Protein AF-A0A950KWD7-F1 (afdb_monomer)

Solvent-accessible surface area (backbone atoms only — not comparable to full-atom values): 8738 Å² total; per-residue (Å²): 130,81,83,79,66,44,71,45,72,47,58,47,43,36,26,91,47,52,69,57,17,49,56,50,35,52,54,34,42,21,44,31,43,50,49,50,41,60,75,65,40,45,85,43,91,71,47,41,68,52,88,92,29,58,76,48,39,55,53,39,53,44,36,74,73,58,33,69,67,52,46,18,49,54,54,33,68,72,40,41,46,18,25,50,66,53,28,48,52,45,50,49,52,51,29,72,73,61,55,42,60,44,75,48,76,42,60,77,55,49,83,61,55,68,69,58,31,49,48,23,49,50,44,33,58,71,60,35,49,65,56,59,69,69,56,92,60,78,81,83,78,80,77,77,81,81,76,74,78,78,78,85,127

Secondary structure (DSSP, 8-state):
-PPPPPEEEEE-EE-SSHHHHHHHHHHHHHHHHHHHHHHTTTTSTTTT-SGGGHHHHHHHHHHHHHHHHHHHHHHHHHS-EESHHHHHHHHHHHHHHHT-SEEEEE---TT--HHHHHHHHHHIIIIIHHHHTTS--PPPPPPPP-PPPPP--

Foldseek 3Di:
DDDDAAAAEFEEFEDQDFVVQVVVLLQQQLLQVLVVCVVQVLCDPCHQPDPVSVVSVVVNVCCVVPNSSVSSNVRSVLGQIGYLVSNLVSVVVVCVVRVHQYYHYDQDGSPDDPVNSVNRVVRCVVRNVVVVVPDDHDDDDDDDDPDDPDPDD

Sequence (153 aa):
KPAPKPLSGGFIFVDENKDRAEEQAMKWLTANYKTVIKHYEMQSEKFGTQKSYESYRMITKHLAKYGVDEAAAGFANLMPWGTPDMVLEKLATIRDMIDAHGFMLNFSYGGMPYDEVERSLKCFVKHVLPEIKKWKTEPLPEPADLTAPEAAA

Mean predicted aligned error: 6.34 Å

Radius of gyration: 18.85 Å; Cα contacts (8 Å, |Δi|>4): 172; chains: 1; bounding box: 57×43×38 Å

pLDDT: mean 89.5, std 10.09, range [56.81, 98.81]

Nearest PDB structures (foldseek):
  8cbb-assembly1_B  TM=7.315E-01  e=5.053E-04  Enhygromyxa salina
  8cbb-assembly2_C  TM=6.446E-01  e=1.615E-04  Enhygromyxa salina
  7bip-assembly1_B  TM=6.542E-01  e=2.217E-04  Streptomyces bottropensis
  8k74-assembly1_A  TM=6.310E-01  e=3.922E-04  Klebsiella sp. PCX
  8k74-assembly1_B  TM=6.318E-01  e=6.510E-04  Klebsiella sp. PCX

Structure (mmCIF, N/CA/C/O backbone):
data_AF-A0A950KWD7-F1
#
_entry.id   AF-A0A950KWD7-F1
#
loop_
_atom_si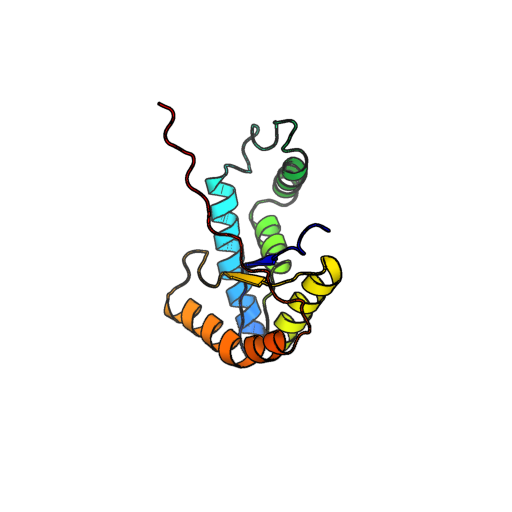te.group_PDB
_atom_site.id
_atom_site.type_symbol
_atom_site.label_atom_id
_atom_site.label_alt_id
_atom_site.label_comp_id
_atom_site.label_asym_id
_atom_site.label_entity_id
_atom_site.label_seq_id
_atom_site.pdbx_PDB_ins_code
_atom_site.Cartn_x
_atom_site.Cartn_y
_atom_site.Cartn_z
_atom_site.occupancy
_atom_site.B_iso_or_equiv
_atom_site.auth_seq_id
_atom_site.auth_comp_id
_atom_site.auth_asym_id
_atom_site.auth_atom_id
_atom_site.pdbx_PDB_model_num
ATOM 1 N N . LYS A 1 1 ? 21.992 20.887 -10.176 1.00 66.44 1 LYS A N 1
ATOM 2 C CA . LYS A 1 1 ? 21.426 19.565 -10.551 1.00 66.44 1 LYS A CA 1
ATOM 3 C C . LYS A 1 1 ? 19.930 19.606 -10.245 1.00 66.44 1 LYS A C 1
ATOM 5 O O . LYS A 1 1 ? 19.612 20.176 -9.205 1.00 66.44 1 LYS A O 1
ATOM 10 N N . PRO A 1 2 ? 19.030 19.115 -11.117 1.00 78.06 2 PRO A N 1
ATOM 11 C CA . PRO A 1 2 ? 17.614 19.001 -10.764 1.00 78.06 2 PRO A CA 1
ATOM 12 C C . PRO A 1 2 ? 17.445 18.096 -9.534 1.00 78.06 2 PRO A C 1
ATOM 14 O O . PRO A 1 2 ? 18.299 17.241 -9.277 1.00 78.06 2 PRO A O 1
ATOM 17 N N . ALA A 1 3 ? 16.381 18.317 -8.760 1.00 82.31 3 ALA A N 1
ATOM 18 C CA . ALA A 1 3 ? 16.053 17.454 -7.629 1.00 82.31 3 ALA A CA 1
ATOM 19 C C . ALA A 1 3 ? 15.817 16.011 -8.120 1.00 82.31 3 ALA A C 1
ATOM 21 O O . ALA A 1 3 ? 15.290 15.834 -9.223 1.00 82.31 3 ALA A O 1
ATOM 22 N N . PRO A 1 4 ? 16.217 14.983 -7.350 1.00 84.25 4 PRO A N 1
ATOM 23 C CA . PRO A 1 4 ? 15.935 13.604 -7.721 1.00 84.25 4 PRO A CA 1
ATOM 24 C C . PRO A 1 4 ? 14.423 13.366 -7.756 1.00 84.25 4 PRO A C 1
ATOM 26 O O . PRO A 1 4 ? 13.676 13.918 -6.945 1.00 84.25 4 PRO A O 1
ATOM 29 N N . LYS A 1 5 ? 13.983 12.521 -8.690 1.00 89.12 5 LYS A N 1
ATOM 30 C CA . LYS A 1 5 ? 12.595 12.054 -8.749 1.00 89.12 5 LYS A CA 1
ATOM 31 C C . LYS A 1 5 ? 12.218 11.311 -7.453 1.00 89.12 5 LYS A C 1
ATOM 33 O O . LYS A 1 5 ? 13.085 10.667 -6.853 1.00 89.12 5 LYS A O 1
ATOM 38 N N . PRO A 1 6 ? 10.953 11.379 -7.008 1.00 91.50 6 PRO A N 1
ATOM 39 C CA . PRO A 1 6 ? 10.544 10.807 -5.732 1.00 91.50 6 PRO A CA 1
ATOM 40 C C . PRO A 1 6 ? 10.481 9.274 -5.768 1.00 91.50 6 PRO A C 1
ATOM 42 O O . PRO A 1 6 ? 10.200 8.663 -6.800 1.00 91.50 6 PRO A O 1
ATOM 45 N N . LEU A 1 7 ? 10.665 8.657 -4.599 1.00 92.12 7 LEU A N 1
ATOM 46 C CA . LEU A 1 7 ? 10.248 7.279 -4.342 1.00 92.12 7 LEU A CA 1
ATOM 47 C C . LEU A 1 7 ? 8.853 7.292 -3.715 1.00 92.12 7 LEU A C 1
ATOM 49 O O . LEU A 1 7 ? 8.593 8.069 -2.797 1.00 92.12 7 LEU A O 1
ATOM 53 N N . SER A 1 8 ? 7.965 6.421 -4.188 1.00 94.12 8 SER A N 1
ATOM 54 C CA . SER A 1 8 ? 6.610 6.299 -3.650 1.00 94.12 8 SER A CA 1
ATOM 55 C C . SER A 1 8 ? 6.531 5.158 -2.641 1.00 94.12 8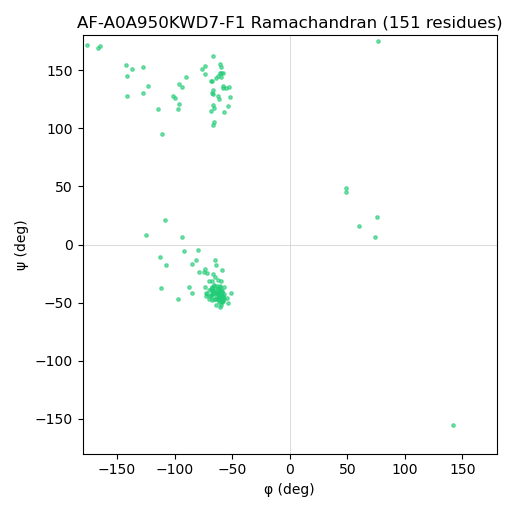 SER A C 1
ATOM 57 O O . SER A 1 8 ? 6.756 3.998 -2.983 1.00 94.12 8 SER A O 1
ATOM 59 N N . GLY A 1 9 ? 6.239 5.485 -1.384 1.00 95.38 9 GLY A N 1
ATOM 60 C CA . GLY A 1 9 ? 6.021 4.503 -0.324 1.00 95.38 9 GLY A CA 1
ATOM 61 C C . GLY A 1 9 ? 4.537 4.215 -0.123 1.00 95.38 9 GLY A C 1
ATOM 62 O O . GLY A 1 9 ? 3.731 5.143 -0.108 1.00 95.38 9 GLY A O 1
ATOM 63 N N . GLY A 1 10 ? 4.169 2.949 0.072 1.00 93.94 10 GLY A N 1
ATOM 64 C CA . GLY A 1 10 ? 2.769 2.590 0.300 1.00 93.94 10 GLY A CA 1
ATOM 65 C C . GLY A 1 10 ? 2.559 1.176 0.824 1.00 93.94 10 GLY A C 1
ATOM 66 O O . GLY A 1 10 ? 3.480 0.358 0.852 1.00 93.94 10 GLY A O 1
ATOM 67 N N . PHE A 1 11 ? 1.331 0.901 1.254 1.00 97.38 11 PHE A N 1
ATOM 68 C CA . PHE A 1 11 ? 0.868 -0.448 1.571 1.00 97.38 11 PHE A CA 1
ATOM 69 C C . PHE A 1 11 ? 0.277 -1.079 0.318 1.00 97.38 11 PHE A C 1
ATOM 71 O O . PHE A 1 11 ? -0.345 -0.384 -0.483 1.00 97.38 11 PHE A O 1
ATOM 78 N N . ILE A 1 12 ? 0.468 -2.383 0.149 1.00 98.19 12 ILE A N 1
ATOM 79 C CA . ILE A 1 12 ? -0.019 -3.112 -1.022 1.00 98.19 12 ILE A CA 1
ATOM 80 C C . ILE A 1 12 ? -0.625 -4.450 -0.613 1.00 98.19 12 ILE A C 1
ATOM 82 O O . ILE A 1 12 ? -0.208 -5.052 0.382 1.00 98.19 12 ILE A O 1
ATOM 86 N N . PHE A 1 13 ? -1.596 -4.930 -1.384 1.00 98.56 13 PHE A N 1
ATOM 87 C CA . PHE A 1 13 ? -2.117 -6.287 -1.248 1.00 98.56 13 PHE A CA 1
ATOM 88 C C . PHE A 1 13 ? -2.419 -6.894 -2.620 1.00 98.56 13 PHE A C 1
ATOM 90 O O . PHE A 1 13 ? -3.127 -6.282 -3.414 1.00 98.56 13 PHE A O 1
ATOM 97 N N . VAL A 1 14 ? -1.902 -8.087 -2.918 1.00 98.69 14 VAL A N 1
ATOM 98 C CA . VAL A 1 14 ? -2.082 -8.715 -4.235 1.00 98.69 14 VAL A CA 1
ATOM 99 C C . VAL A 1 14 ? -2.617 -10.128 -4.079 1.00 98.69 14 VAL A C 1
ATOM 101 O O . VAL A 1 14 ? -2.049 -10.937 -3.349 1.00 98.69 14 VAL A O 1
ATOM 104 N N . ASP A 1 15 ? -3.676 -10.443 -4.817 1.00 98.56 15 ASP A N 1
ATOM 105 C CA . ASP A 1 15 ? -4.233 -11.791 -4.895 1.00 98.56 15 ASP A CA 1
ATOM 106 C C . ASP A 1 15 ? -4.685 -12.104 -6.319 1.00 98.56 15 ASP A C 1
ATOM 108 O O . ASP A 1 15 ? -5.174 -11.221 -7.009 1.00 98.56 15 ASP A O 1
ATOM 112 N N . GLU A 1 16 ? -4.559 -13.349 -6.778 1.00 98.56 16 GLU A N 1
ATOM 113 C CA . GLU A 1 16 ? -5.089 -13.738 -8.096 1.00 98.56 16 GLU A CA 1
ATOM 114 C C . GLU A 1 16 ? -6.632 -13.678 -8.121 1.00 98.56 16 GLU A C 1
ATOM 116 O O . GLU A 1 16 ? -7.226 -13.469 -9.178 1.00 98.56 16 GLU A O 1
ATOM 121 N N . ASN A 1 17 ? -7.294 -13.818 -6.965 1.00 98.50 17 ASN A N 1
ATOM 122 C CA . ASN A 1 17 ? -8.743 -13.697 -6.839 1.00 98.50 17 ASN A CA 1
ATOM 123 C C . ASN A 1 17 ? -9.148 -12.283 -6.387 1.00 98.50 17 ASN A C 1
ATOM 125 O O . ASN A 1 17 ? -8.780 -11.838 -5.300 1.00 98.50 17 ASN A O 1
ATOM 129 N N . LYS A 1 18 ? -9.959 -11.601 -7.204 1.00 98.31 18 LYS A N 1
ATOM 130 C CA . LYS A 1 18 ? -10.422 -10.230 -6.938 1.00 98.31 18 LYS A CA 1
ATOM 131 C C . LYS A 1 18 ? -11.191 -10.100 -5.620 1.00 98.31 18 LYS A C 1
ATOM 133 O O . LYS A 1 18 ? -10.887 -9.203 -4.840 1.00 98.31 18 LYS A O 1
ATOM 138 N N . ASP A 1 19 ? -12.160 -10.975 -5.378 1.00 98.44 19 ASP A N 1
ATOM 139 C CA . ASP A 1 19 ? -13.048 -10.872 -4.215 1.00 98.44 19 ASP A CA 1
ATOM 140 C C . ASP A 1 19 ? -12.263 -11.086 -2.918 1.00 98.44 19 ASP A C 1
ATOM 142 O O . ASP A 1 19 ? -12.418 -10.349 -1.947 1.00 98.44 19 ASP A O 1
ATOM 146 N N . ARG A 1 20 ? -11.320 -12.034 -2.931 1.00 98.12 20 ARG A N 1
ATOM 147 C CA . ARG A 1 20 ? -10.404 -12.243 -1.812 1.00 98.12 20 ARG A CA 1
ATOM 148 C C . ARG A 1 20 ? -9.447 -11.069 -1.630 1.00 98.12 20 ARG A C 1
ATOM 150 O O . ARG A 1 20 ? -9.149 -10.709 -0.493 1.00 98.12 20 ARG A O 1
ATOM 157 N N . ALA A 1 21 ? -8.943 -10.487 -2.721 1.00 98.12 21 ALA A N 1
ATOM 158 C CA . ALA A 1 21 ? -8.105 -9.296 -2.639 1.00 98.12 21 ALA A CA 1
ATOM 159 C C . ALA A 1 21 ? -8.847 -8.163 -1.927 1.00 98.12 21 ALA A C 1
ATOM 161 O O . ALA A 1 21 ? -8.273 -7.534 -1.044 1.00 98.12 21 ALA A O 1
ATOM 162 N N . GLU A 1 22 ? -10.116 -7.942 -2.273 1.00 98.00 22 GLU A N 1
ATOM 163 C CA . GLU A 1 22 ? -10.971 -6.946 -1.632 1.00 98.00 22 GLU A CA 1
ATOM 164 C C . GLU A 1 22 ? -11.213 -7.270 -0.156 1.00 98.00 22 GLU A C 1
ATOM 166 O O . GLU A 1 22 ? -10.926 -6.435 0.700 1.00 98.00 22 GLU A O 1
ATOM 171 N N . GLU A 1 23 ? -11.653 -8.491 0.161 1.00 98.12 23 GLU A N 1
ATOM 172 C CA . GLU A 1 23 ? -11.902 -8.929 1.540 1.00 98.12 23 GLU A CA 1
ATOM 173 C C . GLU A 1 23 ? -10.668 -8.708 2.430 1.00 98.12 23 GLU A C 1
ATOM 175 O O . GLU A 1 23 ? -10.741 -8.085 3.495 1.00 98.12 23 GLU A O 1
ATOM 180 N N . GLN A 1 24 ? -9.509 -9.180 1.973 1.00 97.88 24 GLN A N 1
ATOM 181 C CA . GLN A 1 24 ? -8.270 -9.128 2.739 1.00 97.88 24 GLN A CA 1
ATOM 182 C C . GLN A 1 24 ? -7.710 -7.707 2.819 1.00 97.88 24 GLN A C 1
ATOM 184 O O . GLN A 1 24 ? -7.280 -7.282 3.894 1.00 97.88 24 GLN A O 1
ATOM 189 N N . ALA A 1 25 ? -7.744 -6.942 1.726 1.00 95.88 25 ALA A N 1
ATOM 190 C CA . ALA A 1 25 ? -7.310 -5.551 1.732 1.00 95.88 25 ALA A CA 1
ATOM 191 C C . ALA A 1 25 ? -8.176 -4.714 2.678 1.00 95.88 25 ALA A C 1
ATOM 193 O O . ALA A 1 25 ? -7.636 -4.000 3.524 1.00 95.88 25 ALA A O 1
ATOM 194 N N . MET A 1 26 ? -9.505 -4.850 2.605 1.00 97.44 26 MET A N 1
ATOM 195 C CA . MET A 1 26 ? -10.416 -4.158 3.514 1.00 97.44 26 MET A CA 1
ATOM 196 C C . MET A 1 26 ? -10.150 -4.555 4.960 1.00 97.44 26 MET A C 1
ATOM 198 O O . MET A 1 26 ? -10.043 -3.685 5.818 1.00 97.44 26 MET A O 1
ATOM 202 N N . LYS A 1 27 ? -9.955 -5.839 5.255 1.00 97.56 27 LYS A N 1
ATOM 203 C CA . LYS A 1 27 ? -9.643 -6.293 6.613 1.00 97.56 27 LYS A CA 1
ATOM 204 C C . LYS A 1 27 ? -8.345 -5.686 7.153 1.00 97.56 27 LYS A C 1
ATOM 206 O O . LYS A 1 27 ? -8.342 -5.098 8.234 1.00 97.56 27 LYS A O 1
ATOM 211 N N . TRP A 1 28 ? -7.241 -5.816 6.424 1.00 97.88 28 TRP A N 1
ATOM 212 C CA . TRP A 1 28 ? -5.910 -5.530 6.967 1.00 97.88 28 TRP A CA 1
ATOM 213 C C . TRP A 1 28 ? -5.490 -4.068 6.837 1.00 97.88 28 TRP A C 1
ATOM 215 O O . TRP A 1 28 ? -4.870 -3.530 7.758 1.00 97.88 28 TRP A O 1
ATOM 225 N N . LEU A 1 29 ? -5.855 -3.388 5.746 1.00 97.38 29 LEU A N 1
ATOM 226 C CA . LEU A 1 29 ? -5.546 -1.965 5.579 1.00 97.38 29 LEU A CA 1
ATOM 227 C C . LEU A 1 29 ? -6.376 -1.105 6.528 1.00 97.38 29 LEU A C 1
ATOM 229 O O . LEU A 1 29 ? -5.838 -0.164 7.113 1.00 97.38 29 LEU A O 1
ATOM 233 N N . THR A 1 30 ? -7.654 -1.444 6.739 1.00 96.25 30 THR A N 1
ATOM 234 C CA . THR A 1 30 ? -8.479 -0.717 7.716 1.00 96.25 30 THR A CA 1
ATOM 235 C C . THR A 1 30 ? -7.981 -0.960 9.138 1.00 96.25 30 THR A C 1
ATOM 237 O O . THR A 1 30 ? -7.857 -0.005 9.904 1.00 96.25 30 THR A O 1
ATOM 240 N N . ALA A 1 31 ? -7.620 -2.202 9.490 1.00 96.12 31 ALA A N 1
ATOM 241 C CA . ALA A 1 31 ? -7.030 -2.523 10.787 1.00 96.12 31 ALA A CA 1
ATOM 242 C C . ALA A 1 31 ? -5.734 -1.736 11.024 1.00 96.12 31 ALA A C 1
ATOM 244 O O . ALA A 1 31 ? -5.573 -1.124 12.078 1.00 96.12 31 ALA A O 1
ATOM 245 N N . ASN A 1 32 ? -4.848 -1.676 10.027 1.00 95.94 32 ASN A N 1
ATOM 246 C CA . ASN A 1 32 ? -3.632 -0.871 10.092 1.00 95.94 32 ASN A CA 1
ATOM 247 C C . ASN A 1 32 ? -3.934 0.627 10.254 1.00 95.94 32 ASN A C 1
ATOM 249 O O . ASN A 1 32 ? -3.341 1.298 11.090 1.00 95.94 32 ASN A O 1
ATOM 253 N N . TYR A 1 33 ? -4.893 1.174 9.510 1.00 93.75 33 TYR A N 1
ATOM 254 C CA . TYR A 1 33 ? -5.217 2.593 9.643 1.00 93.75 33 TYR A CA 1
ATOM 255 C C . TYR A 1 33 ? -5.809 2.933 11.017 1.00 93.75 33 TYR A C 1
ATOM 257 O O . TYR A 1 33 ? -5.500 3.972 11.595 1.00 93.75 33 TYR A O 1
ATOM 265 N N . LYS A 1 34 ? -6.596 2.024 11.601 1.00 92.94 34 LYS A N 1
ATOM 266 C CA . LYS A 1 34 ? -7.106 2.169 12.970 1.00 92.94 34 LYS A CA 1
ATOM 267 C C . LYS A 1 34 ? -5.980 2.208 14.006 1.00 92.94 34 LYS A C 1
ATOM 269 O O . LYS A 1 34 ? -6.070 2.987 14.956 1.00 92.94 34 LYS A O 1
ATOM 274 N N . THR A 1 35 ? -4.910 1.424 13.834 1.00 93.44 35 THR A N 1
ATOM 275 C CA . THR A 1 35 ? -3.748 1.512 14.735 1.00 93.44 35 THR A CA 1
ATOM 276 C C . THR A 1 35 ? -3.018 2.840 14.569 1.00 93.44 35 THR A C 1
ATOM 278 O O . THR A 1 35 ? -2.628 3.416 15.577 1.00 93.44 35 THR A O 1
ATOM 281 N N . VAL A 1 36 ? -2.911 3.373 13.347 1.00 90.88 36 VAL A N 1
ATOM 282 C CA . VAL A 1 36 ? -2.346 4.707 13.072 1.00 90.88 36 VAL A CA 1
ATOM 283 C C . VAL A 1 36 ? -3.171 5.805 13.750 1.00 90.88 36 VAL A C 1
ATOM 285 O O . VAL A 1 36 ? -2.609 6.615 14.486 1.00 90.88 36 VAL A O 1
ATOM 288 N N . ILE A 1 37 ? -4.500 5.793 13.586 1.00 88.56 37 ILE A N 1
ATOM 289 C CA . ILE A 1 37 ? -5.412 6.745 14.247 1.00 88.56 37 ILE A CA 1
ATOM 290 C C . ILE A 1 37 ? -5.205 6.728 15.761 1.00 88.56 37 ILE A C 1
ATOM 292 O O . ILE A 1 37 ? -5.100 7.789 16.380 1.00 88.56 37 ILE A O 1
ATOM 296 N N . LYS A 1 38 ? -5.128 5.529 16.351 1.00 89.19 38 LYS A N 1
ATOM 297 C CA . LYS A 1 38 ? -4.910 5.356 17.788 1.00 89.19 38 LYS A CA 1
ATOM 298 C C . LYS A 1 38 ? -3.516 5.820 18.216 1.00 89.19 38 LYS A C 1
ATOM 300 O O . LYS A 1 38 ? -3.403 6.532 19.204 1.00 89.19 38 LYS A O 1
ATOM 305 N N . HIS A 1 39 ? -2.470 5.415 17.499 1.00 88.44 39 HIS A N 1
ATOM 306 C CA . HIS A 1 39 ? -1.074 5.674 17.859 1.00 88.44 39 HIS A CA 1
ATOM 307 C C . HIS A 1 39 ? -0.732 7.165 17.837 1.00 88.44 39 HIS A C 1
ATOM 309 O O . HIS A 1 39 ? -0.030 7.642 18.722 1.00 88.44 39 HIS A O 1
ATOM 315 N N . TYR A 1 40 ? -1.262 7.899 16.858 1.00 86.50 40 TYR A N 1
ATOM 316 C CA . TYR A 1 40 ? -1.053 9.342 16.731 1.00 86.50 40 TYR A CA 1
ATOM 317 C C . TYR A 1 40 ? -2.150 10.185 17.393 1.00 86.50 40 TYR A C 1
ATOM 319 O O . TYR A 1 40 ? -2.154 11.402 17.226 1.00 86.50 40 TYR A O 1
ATOM 327 N N . GLU A 1 41 ? -3.086 9.555 18.109 1.00 84.81 41 GLU A N 1
ATOM 328 C CA . GLU A 1 41 ? -4.228 10.213 18.756 1.00 84.81 41 GLU A CA 1
ATOM 329 C C . GLU A 1 41 ? -4.975 11.170 17.813 1.00 84.81 41 GLU A C 1
ATOM 331 O O . GLU A 1 41 ? -5.331 12.291 18.176 1.00 84.81 41 GLU A O 1
ATOM 336 N N . MET A 1 42 ? -5.234 10.737 16.576 1.00 82.38 42 MET A N 1
ATOM 337 C CA . MET A 1 42 ? -5.742 11.618 15.511 1.00 82.38 42 MET A CA 1
ATOM 338 C C . MET A 1 42 ? -7.148 12.182 15.780 1.00 82.38 42 MET A C 1
ATOM 340 O O . MET A 1 42 ? -7.592 13.106 15.096 1.00 82.38 42 MET A O 1
ATOM 344 N N . GLN A 1 43 ? -7.849 11.623 16.770 1.00 80.31 43 GLN A N 1
ATOM 345 C CA . GLN A 1 43 ? -9.155 12.078 17.252 1.00 80.31 43 GLN A CA 1
ATOM 346 C C . GLN A 1 43 ? -9.064 13.085 18.412 1.00 80.31 43 GLN A C 1
ATOM 348 O O . GLN A 1 43 ? -10.089 13.606 18.841 1.00 80.31 43 GLN A O 1
ATOM 353 N N . SER A 1 44 ? -7.867 13.355 18.939 1.00 79.62 44 SER A N 1
ATOM 354 C CA . SER A 1 44 ? -7.653 14.332 20.007 1.00 79.62 44 SER A CA 1
ATOM 355 C C . SER A 1 44 ? -7.918 15.753 19.512 1.00 79.62 44 SER A C 1
ATOM 357 O O . SER A 1 44 ? -7.487 16.129 18.423 1.00 79.62 44 SER A O 1
ATOM 359 N N . GLU A 1 45 ? -8.532 16.590 20.352 1.00 72.94 45 GLU A N 1
ATOM 360 C CA . GLU A 1 45 ? -8.745 18.020 20.072 1.00 72.94 45 GLU A CA 1
ATOM 361 C C . GLU A 1 45 ? -7.431 18.784 19.831 1.00 72.94 45 GLU A C 1
ATOM 363 O O . GLU A 1 45 ? -7.416 19.841 19.201 1.00 72.94 45 GLU A O 1
ATOM 368 N N . LYS A 1 46 ? -6.308 18.243 20.321 1.00 76.44 46 LYS A N 1
ATOM 369 C CA . LYS A 1 46 ? -4.970 18.822 20.149 1.00 76.44 46 LYS A CA 1
ATOM 370 C C . LYS A 1 46 ? -4.312 18.415 18.828 1.00 76.44 46 LYS A C 1
ATOM 372 O O . LYS A 1 46 ? -3.351 19.071 18.412 1.00 76.44 46 LYS A O 1
ATOM 377 N N . PHE A 1 47 ? -4.806 17.374 18.157 1.00 74.69 47 PHE A N 1
ATOM 378 C CA . PHE A 1 47 ? -4.241 16.897 16.899 1.00 74.69 47 PHE A CA 1
ATOM 379 C C . PHE A 1 47 ? -4.436 17.933 15.784 1.00 74.69 47 PHE A C 1
ATOM 381 O O . PHE A 1 47 ? -5.506 18.512 15.615 1.00 74.69 47 PHE A O 1
ATOM 388 N N . GLY A 1 48 ? -3.376 18.215 15.025 1.00 71.31 48 GLY A N 1
ATOM 389 C CA . GLY A 1 48 ? -3.436 19.170 13.916 1.00 71.31 48 GLY A CA 1
ATOM 390 C C . GLY A 1 48 ? -3.502 20.652 14.314 1.00 71.31 48 GLY A C 1
ATOM 391 O O . GLY A 1 48 ? -3.666 21.509 13.448 1.00 71.31 48 GLY A O 1
ATOM 392 N N . THR A 1 49 ? -3.367 20.991 15.601 1.00 74.56 49 THR A N 1
ATOM 393 C CA . THR A 1 49 ? -3.465 22.386 16.074 1.00 74.56 49 THR A CA 1
ATOM 394 C C . THR A 1 49 ? -2.246 23.244 15.721 1.00 74.56 49 THR A C 1
ATOM 396 O O . THR A 1 49 ? -2.368 24.466 15.619 1.00 74.56 49 THR A O 1
ATOM 399 N N . GLN A 1 50 ? -1.097 22.621 15.452 1.00 77.94 50 GLN A N 1
ATOM 400 C CA . GLN A 1 50 ? 0.136 23.311 15.077 1.00 77.94 50 GLN A CA 1
ATOM 401 C C . GLN A 1 50 ? 0.089 23.865 13.647 1.00 77.94 50 GLN A C 1
ATOM 403 O O . GLN A 1 50 ? -0.491 23.258 12.748 1.00 77.94 50 GLN A O 1
ATOM 408 N N . LYS A 1 51 ? 0.751 25.007 13.418 1.00 73.25 51 LYS A N 1
ATOM 409 C CA . LYS A 1 51 ? 0.732 25.735 12.132 1.00 73.25 51 LYS A CA 1
ATOM 410 C C . LYS A 1 51 ? 1.269 24.912 10.950 1.00 73.25 51 LYS A C 1
ATOM 412 O O . LYS A 1 51 ? 0.789 25.057 9.838 1.00 73.25 51 LYS A O 1
ATOM 417 N N . SER A 1 52 ? 2.224 24.014 11.184 1.00 74.94 52 SER A N 1
ATOM 418 C CA . SER A 1 52 ? 2.768 23.110 10.158 1.00 74.94 52 SER A CA 1
ATOM 419 C C . SER A 1 52 ? 1.891 21.882 9.871 1.00 74.94 52 SER A C 1
ATOM 421 O O . SER A 1 52 ? 2.204 21.113 8.968 1.00 74.94 52 SER A O 1
ATOM 423 N N . TYR A 1 53 ? 0.797 21.687 10.614 1.00 69.06 53 TYR A N 1
ATOM 424 C CA . TYR A 1 53 ? -0.065 20.503 10.538 1.00 69.06 53 TYR A CA 1
ATOM 425 C C . TYR A 1 53 ? -1.429 20.782 9.875 1.00 69.06 53 TYR A C 1
ATOM 427 O O . TYR A 1 53 ? -2.387 20.033 10.061 1.00 69.06 53 TYR A O 1
ATOM 435 N N . GLU A 1 54 ? -1.551 21.845 9.078 1.00 71.62 54 GLU A N 1
ATOM 436 C CA . GLU A 1 54 ? -2.819 22.209 8.424 1.00 71.62 54 GLU A CA 1
ATOM 437 C C . GLU A 1 54 ? 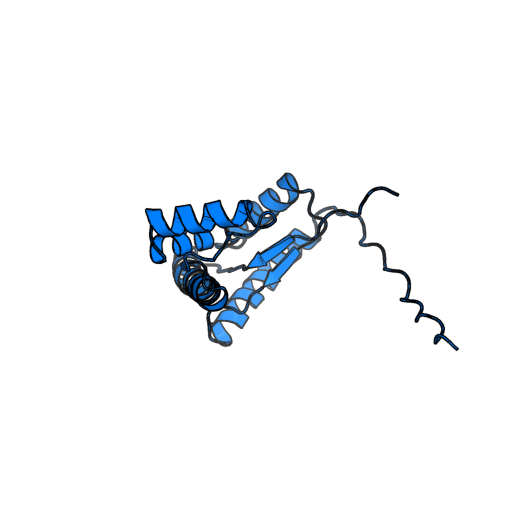-3.402 21.090 7.547 1.00 71.62 54 GLU A C 1
ATOM 439 O O . GLU A 1 54 ? -4.613 20.868 7.573 1.00 71.62 54 GLU A O 1
ATOM 444 N N . SER A 1 55 ? -2.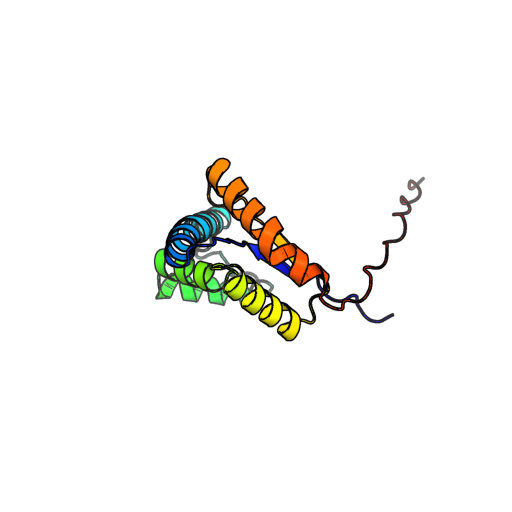562 20.318 6.850 1.00 68.88 55 SER A N 1
ATOM 445 C CA . SER A 1 55 ? -2.995 19.149 6.068 1.00 68.88 55 SER A CA 1
ATOM 446 C C . SER A 1 55 ? -3.662 18.071 6.934 1.00 68.88 55 SER A C 1
ATOM 448 O O . SER A 1 55 ? -4.654 17.468 6.525 1.00 68.88 55 SER A O 1
ATOM 450 N N . TYR A 1 56 ? -3.196 17.883 8.171 1.00 70.19 56 TYR A N 1
ATOM 451 C CA . TYR A 1 56 ? -3.762 16.920 9.117 1.00 70.19 56 TYR A CA 1
ATOM 452 C C . TYR A 1 56 ? -5.130 17.343 9.657 1.00 70.19 56 TYR A C 1
ATOM 454 O O . TYR A 1 56 ? -5.942 16.482 9.994 1.00 70.19 56 TYR A O 1
ATOM 462 N N . ARG A 1 57 ? -5.451 18.646 9.658 1.00 71.19 57 ARG A N 1
ATOM 463 C CA . ARG A 1 57 ? -6.793 19.127 10.039 1.00 71.19 57 ARG A CA 1
ATOM 464 C C . ARG A 1 57 ? -7.875 18.600 9.103 1.00 71.19 57 ARG A C 1
ATOM 466 O O . ARG A 1 57 ? -9.008 18.403 9.537 1.00 71.19 57 ARG A O 1
ATOM 473 N N . MET A 1 58 ? -7.544 18.362 7.833 1.00 71.69 58 MET A N 1
ATOM 474 C CA . MET A 1 58 ? -8.479 17.744 6.890 1.00 71.69 58 MET A CA 1
ATOM 475 C C . MET A 1 58 ? -8.793 16.302 7.284 1.00 71.69 58 MET A C 1
ATOM 477 O O . MET A 1 58 ? -9.944 15.887 7.178 1.00 71.69 58 MET A O 1
ATOM 481 N N . ILE A 1 59 ? -7.809 15.579 7.824 1.00 72.62 59 ILE A N 1
ATOM 482 C CA . ILE A 1 59 ? -7.999 14.218 8.329 1.00 72.62 59 ILE A CA 1
ATOM 483 C C . ILE A 1 59 ? -8.879 14.232 9.584 1.00 72.62 59 ILE A C 1
ATOM 485 O O . ILE A 1 59 ? -9.837 13.471 9.654 1.00 72.62 59 ILE A O 1
ATOM 489 N N . THR A 1 60 ? -8.648 15.151 10.529 1.00 72.50 60 THR A N 1
ATOM 490 C CA . THR A 1 60 ? -9.505 15.302 11.722 1.00 72.50 60 THR A CA 1
ATOM 491 C C . THR A 1 60 ? -10.943 15.663 11.357 1.00 72.50 60 THR A C 1
ATOM 493 O O . THR A 1 60 ? -11.878 15.084 11.899 1.00 72.50 60 THR A O 1
ATOM 496 N N . LYS A 1 61 ? -11.148 16.579 10.399 1.00 75.25 61 LYS A N 1
ATOM 497 C CA . LYS A 1 61 ? -12.489 16.920 9.893 1.00 75.25 61 LYS A CA 1
ATOM 498 C C . LYS A 1 61 ? -13.175 15.725 9.237 1.00 75.25 61 LYS A C 1
ATOM 500 O O . LYS A 1 61 ? -14.371 15.535 9.429 1.00 75.25 61 LYS A O 1
ATOM 505 N N . HIS A 1 62 ? -12.429 14.935 8.467 1.00 74.44 62 HIS A N 1
ATOM 506 C CA . HIS A 1 62 ? -12.951 13.728 7.839 1.00 74.44 62 HIS A CA 1
ATOM 507 C C . HIS A 1 62 ? -13.353 12.688 8.898 1.00 74.44 62 HIS A C 1
ATOM 509 O O . HIS A 1 62 ? -14.479 12.202 8.868 1.00 74.44 62 HIS A O 1
ATOM 515 N N . LEU A 1 63 ? -12.495 12.442 9.894 1.00 80.00 63 LEU A N 1
ATOM 516 C CA . LEU A 1 63 ? -12.773 11.554 11.029 1.00 80.00 63 LEU A CA 1
ATOM 517 C C . LEU A 1 63 ? -13.980 12.012 11.858 1.00 80.00 63 LEU A C 1
ATOM 519 O O . LEU A 1 63 ? -14.792 11.184 12.252 1.00 80.00 63 LEU A O 1
ATOM 523 N N . ALA A 1 64 ? -14.125 13.316 12.106 1.00 77.94 64 ALA A N 1
ATOM 524 C CA . ALA A 1 64 ? -15.265 13.862 12.843 1.00 77.94 64 ALA A CA 1
ATOM 525 C C . ALA A 1 64 ? -16.588 13.733 12.069 1.00 77.94 64 ALA A C 1
ATOM 527 O O . ALA A 1 64 ? -17.644 13.603 12.680 1.00 77.94 64 ALA A O 1
ATOM 528 N N . LYS A 1 65 ? -16.534 13.781 10.731 1.00 79.56 65 LYS A N 1
ATOM 529 C CA . LYS A 1 65 ? -17.717 13.723 9.865 1.00 79.56 65 LYS A CA 1
ATOM 530 C C . LYS A 1 65 ? -18.186 12.295 9.568 1.00 79.56 65 LYS A C 1
ATOM 532 O O . LYS A 1 65 ? -19.388 12.066 9.544 1.00 79.56 65 LYS A O 1
ATOM 537 N N . TYR A 1 66 ? -17.253 11.383 9.309 1.00 78.44 66 TYR A N 1
ATOM 538 C CA . TYR A 1 66 ? -17.518 10.034 8.782 1.00 78.44 66 TYR A CA 1
ATOM 539 C C . TYR A 1 66 ? -17.193 8.921 9.799 1.00 78.44 66 TYR A C 1
ATOM 541 O O . TYR A 1 66 ? -17.552 7.759 9.644 1.00 78.44 66 TYR A O 1
ATOM 549 N N . GLY A 1 67 ? -16.525 9.263 10.903 1.00 87.62 67 GLY A N 1
ATOM 550 C CA . GLY A 1 67 ? -16.092 8.289 11.897 1.00 87.62 67 GLY A CA 1
ATOM 551 C C . GLY A 1 67 ? -14.865 7.484 11.459 1.00 87.62 67 GLY A C 1
ATOM 552 O O . GLY A 1 67 ? -14.336 7.615 10.354 1.00 87.62 67 GLY A O 1
ATOM 553 N N . VAL A 1 68 ? -14.369 6.656 12.380 1.00 87.69 68 VAL A N 1
ATOM 554 C CA . VAL A 1 68 ? -13.122 5.891 12.206 1.00 87.69 68 VAL A CA 1
ATOM 555 C C . VAL A 1 68 ? -13.256 4.807 11.136 1.00 87.69 68 VAL A C 1
ATOM 557 O O . VAL A 1 68 ? -12.312 4.585 10.379 1.00 87.69 68 VAL A O 1
ATOM 560 N N . ASP A 1 69 ? -14.407 4.139 11.059 1.00 89.31 69 ASP A N 1
ATOM 561 C CA . ASP A 1 69 ? -14.612 3.016 10.141 1.00 89.31 69 ASP A CA 1
ATOM 562 C C . ASP A 1 69 ? -14.668 3.464 8.678 1.00 89.31 69 ASP A C 1
ATOM 564 O O . ASP A 1 69 ? -13.955 2.903 7.844 1.00 89.31 69 ASP A O 1
ATOM 568 N N . GLU A 1 70 ? -15.429 4.515 8.366 1.00 89.69 70 GLU A N 1
ATOM 569 C CA . GLU A 1 70 ? -15.497 5.057 7.003 1.00 89.69 70 GLU A CA 1
ATOM 570 C C . GLU A 1 70 ? -14.163 5.684 6.581 1.00 89.69 70 GLU A C 1
ATOM 572 O O . GLU A 1 70 ? -13.716 5.468 5.455 1.00 89.69 70 GLU A O 1
ATOM 577 N N . ALA A 1 71 ? -13.472 6.389 7.486 1.00 88.94 71 ALA A N 1
ATOM 578 C CA . ALA A 1 71 ? -12.142 6.928 7.202 1.00 88.94 71 ALA A CA 1
ATOM 579 C C . ALA A 1 71 ? -11.122 5.815 6.903 1.00 88.94 71 ALA A C 1
ATOM 581 O O . ALA A 1 71 ? -10.316 5.937 5.980 1.00 88.94 71 ALA A O 1
ATOM 582 N N . ALA A 1 72 ? -11.173 4.709 7.652 1.00 91.56 72 ALA A N 1
ATOM 583 C CA . ALA A 1 72 ? -10.321 3.552 7.415 1.00 91.56 72 ALA A CA 1
ATOM 584 C C . ALA A 1 72 ? -10.645 2.859 6.085 1.00 91.56 72 ALA A C 1
ATOM 586 O O . ALA A 1 72 ? -9.722 2.491 5.359 1.00 91.56 72 ALA A O 1
ATOM 587 N N . ALA A 1 73 ? -11.927 2.712 5.737 1.00 92.31 73 ALA A N 1
ATOM 588 C CA . ALA A 1 73 ? -12.340 2.172 4.441 1.00 92.31 73 ALA A CA 1
ATOM 589 C C . ALA A 1 73 ? -11.888 3.080 3.285 1.00 92.31 73 ALA A C 1
ATOM 591 O O . ALA A 1 73 ? -11.353 2.602 2.285 1.00 92.31 73 ALA A O 1
ATOM 592 N N . GLY A 1 74 ? -12.016 4.400 3.448 1.00 91.50 74 GLY A N 1
ATOM 593 C CA . GLY A 1 74 ? -11.496 5.391 2.508 1.00 91.50 74 GLY A CA 1
ATOM 594 C C . GLY A 1 74 ? -9.988 5.252 2.298 1.00 91.50 74 GLY A C 1
ATOM 595 O O . GLY A 1 74 ? -9.531 5.188 1.159 1.00 91.50 74 GLY A O 1
ATOM 596 N N . PHE A 1 75 ? -9.218 5.117 3.382 1.00 91.69 75 PHE A N 1
ATOM 597 C CA . PHE A 1 75 ? -7.782 4.842 3.305 1.00 91.69 75 PHE A CA 1
ATOM 598 C C . PHE A 1 75 ? -7.481 3.540 2.553 1.00 91.69 75 PHE A C 1
ATOM 600 O O . PHE A 1 75 ? -6.650 3.537 1.645 1.00 91.69 75 PHE A O 1
ATOM 607 N N . ALA A 1 76 ? -8.171 2.448 2.889 1.00 94.81 76 ALA A N 1
ATOM 608 C CA . ALA A 1 76 ? -7.968 1.157 2.241 1.00 94.81 76 ALA A CA 1
ATOM 609 C C . ALA A 1 76 ? -8.231 1.231 0.727 1.00 94.81 76 ALA A C 1
ATOM 611 O O . ALA A 1 76 ? -7.451 0.701 -0.060 1.00 94.81 76 ALA A O 1
ATOM 612 N N . ASN A 1 77 ? -9.267 1.955 0.299 1.00 94.19 77 ASN A N 1
ATOM 613 C CA . ASN A 1 77 ? -9.606 2.137 -1.115 1.00 94.19 77 ASN A CA 1
ATOM 614 C C . ASN A 1 77 ? -8.549 2.913 -1.920 1.00 94.19 77 ASN A C 1
ATOM 616 O O . ASN A 1 77 ? -8.398 2.668 -3.121 1.00 94.19 77 ASN A O 1
ATOM 620 N N . LEU A 1 78 ? -7.790 3.803 -1.272 1.00 93.25 78 LEU A N 1
ATOM 621 C CA . LEU A 1 78 ? -6.699 4.550 -1.910 1.00 93.25 78 LEU A CA 1
ATOM 622 C C . LEU A 1 78 ? -5.459 3.687 -2.168 1.00 93.25 78 LEU A C 1
ATOM 624 O O . LEU A 1 78 ? -4.650 4.025 -3.031 1.00 93.25 78 LEU A O 1
ATOM 628 N N . MET A 1 79 ? -5.280 2.594 -1.426 1.00 96.31 79 MET A N 1
ATOM 629 C CA . MET A 1 79 ? -4.086 1.766 -1.555 1.00 96.31 79 MET A CA 1
ATOM 630 C C . MET A 1 79 ? -4.128 0.888 -2.819 1.00 96.31 79 MET A C 1
ATOM 632 O O . MET A 1 79 ? -5.206 0.491 -3.290 1.00 96.31 79 MET A O 1
ATOM 636 N N . PRO A 1 80 ? -2.956 0.546 -3.384 1.00 97.12 80 PRO A N 1
ATOM 637 C CA . PRO A 1 80 ? -2.853 -0.461 -4.425 1.00 97.12 80 PRO A CA 1
ATOM 638 C C . PRO A 1 80 ? -3.216 -1.838 -3.860 1.00 97.12 80 PRO A C 1
ATOM 640 O O . PRO A 1 80 ? -2.432 -2.479 -3.167 1.00 97.12 80 PRO A O 1
ATOM 643 N N . TRP A 1 81 ? -4.422 -2.305 -4.157 1.00 98.25 81 TRP A N 1
ATOM 644 C CA . TRP A 1 81 ? -4.834 -3.674 -3.888 1.00 98.25 81 TRP A CA 1
ATOM 645 C C . TRP A 1 81 ? -5.709 -4.206 -5.018 1.00 98.25 81 TRP A C 1
ATOM 647 O O . TRP A 1 81 ? -6.348 -3.420 -5.726 1.00 98.25 81 TRP A O 1
ATOM 657 N N . GLY A 1 82 ? -5.725 -5.528 -5.188 1.00 98.56 82 GLY A N 1
ATOM 658 C CA . GLY A 1 82 ? -6.549 -6.205 -6.187 1.00 98.56 82 GLY A CA 1
ATOM 659 C C . GLY A 1 82 ? -5.843 -7.389 -6.836 1.00 98.56 82 GLY A C 1
ATOM 660 O O . GLY A 1 82 ? -4.906 -7.966 -6.275 1.00 98.56 82 GLY A O 1
ATOM 661 N N . THR A 1 83 ? -6.294 -7.709 -8.049 1.00 98.81 83 THR A N 1
ATOM 662 C CA . THR A 1 83 ? -5.585 -8.623 -8.950 1.00 98.81 83 THR A CA 1
ATOM 663 C C . THR A 1 83 ? -4.256 -8.020 -9.411 1.00 98.81 83 THR A C 1
ATOM 665 O O . THR A 1 83 ? -4.079 -6.800 -9.317 1.00 98.81 83 THR A O 1
ATOM 668 N N . PRO A 1 84 ? -3.307 -8.825 -9.928 1.00 98.81 84 PRO A N 1
ATOM 669 C CA . PRO A 1 84 ? -2.052 -8.295 -10.457 1.00 98.81 84 PRO A CA 1
ATOM 670 C C . PRO A 1 84 ? -2.238 -7.151 -11.463 1.00 98.81 84 PRO A C 1
ATOM 672 O O . PRO A 1 84 ? -1.551 -6.137 -11.352 1.00 98.81 84 PRO A O 1
ATOM 675 N N . ASP A 1 85 ? -3.210 -7.271 -12.370 1.00 98.69 85 ASP A N 1
ATOM 676 C CA . ASP A 1 85 ? -3.508 -6.239 -13.370 1.00 98.69 85 ASP A CA 1
ATOM 677 C C . ASP A 1 85 ? -4.027 -4.950 -12.718 1.00 98.69 85 ASP A C 1
ATOM 679 O O . ASP A 1 85 ? -3.500 -3.870 -12.979 1.00 98.69 85 ASP A O 1
ATOM 683 N N . MET A 1 86 ? -4.977 -5.056 -11.780 1.00 98.56 86 MET A N 1
ATOM 684 C CA . MET A 1 86 ? -5.490 -3.897 -11.033 1.00 98.56 86 MET A CA 1
ATOM 685 C C . MET A 1 86 ? -4.376 -3.178 -10.265 1.00 98.56 86 MET A C 1
ATOM 687 O O . MET A 1 86 ? -4.332 -1.950 -10.184 1.00 98.56 86 MET A O 1
ATOM 691 N N . VAL A 1 87 ? -3.465 -3.946 -9.671 1.00 98.56 87 VAL A N 1
ATOM 692 C CA . VAL A 1 87 ? -2.332 -3.409 -8.922 1.00 98.56 87 VAL A CA 1
ATOM 693 C C . VAL A 1 87 ? -1.352 -2.700 -9.856 1.00 98.56 87 VAL A C 1
ATOM 695 O O . VAL A 1 87 ? -0.900 -1.603 -9.527 1.00 98.56 87 VAL A O 1
ATOM 698 N N . LEU A 1 88 ? -1.058 -3.270 -11.029 1.00 98.44 88 LEU A N 1
ATOM 699 C CA . LEU A 1 88 ? -0.226 -2.629 -12.049 1.00 98.44 88 LEU A CA 1
ATOM 700 C C . LEU A 1 88 ? -0.827 -1.304 -12.526 1.00 98.44 88 LEU A C 1
ATOM 702 O O . LEU A 1 88 ? -0.105 -0.311 -12.589 1.00 98.44 88 LEU A O 1
ATOM 706 N N . GLU A 1 89 ? -2.132 -1.258 -12.790 1.00 98.25 89 GLU A N 1
ATOM 707 C CA . GLU A 1 89 ? -2.841 -0.034 -13.188 1.00 98.25 89 GLU A CA 1
ATOM 708 C C . GLU A 1 89 ? -2.760 1.059 -12.116 1.00 98.25 89 GLU A C 1
ATOM 710 O O . GLU A 1 89 ? -2.453 2.219 -12.410 1.00 98.25 89 GLU A O 1
ATOM 715 N N . LYS A 1 90 ? -2.975 0.699 -10.845 1.00 97.75 90 LYS A N 1
ATOM 716 C CA . LYS A 1 90 ? -2.855 1.644 -9.726 1.00 97.75 90 LYS A CA 1
ATOM 717 C C . LYS A 1 90 ? -1.422 2.161 -9.574 1.00 97.75 90 LYS A C 1
ATOM 719 O O . LYS A 1 90 ? -1.220 3.357 -9.372 1.00 97.75 90 LYS A O 1
ATOM 724 N N . LEU A 1 91 ? -0.418 1.294 -9.705 1.00 97.75 91 LEU A N 1
ATOM 725 C CA . LEU A 1 91 ? 0.989 1.702 -9.647 1.00 97.75 91 LEU A CA 1
ATOM 726 C C . LEU A 1 91 ? 1.388 2.572 -10.847 1.00 97.75 91 LEU A C 1
ATOM 728 O O . LEU A 1 91 ? 2.140 3.530 -10.670 1.00 97.75 91 LEU A O 1
ATOM 732 N N . ALA A 1 92 ? 0.856 2.295 -12.040 1.00 96.94 92 ALA A N 1
ATOM 733 C CA . ALA A 1 92 ? 1.059 3.126 -13.224 1.00 96.94 92 ALA A CA 1
ATOM 734 C C . ALA A 1 92 ? 0.442 4.515 -13.021 1.00 96.94 92 ALA A C 1
ATOM 736 O O . ALA A 1 92 ? 1.111 5.518 -13.244 1.00 96.94 92 ALA A O 1
ATOM 737 N N . THR A 1 93 ? -0.768 4.576 -12.461 1.00 96.75 93 THR A N 1
ATOM 738 C CA . THR A 1 93 ? -1.429 5.839 -12.101 1.00 96.75 93 THR A CA 1
ATOM 739 C C . THR A 1 93 ? -0.577 6.661 -11.131 1.00 96.75 93 THR A C 1
ATOM 741 O O . THR A 1 93 ? -0.400 7.862 -11.322 1.00 96.75 93 THR A O 1
ATOM 744 N N . ILE A 1 94 ? -0.000 6.027 -10.101 1.00 95.94 94 ILE A N 1
ATOM 745 C CA . ILE A 1 94 ? 0.904 6.709 -9.163 1.00 95.94 94 ILE A CA 1
ATOM 746 C C . ILE A 1 94 ? 2.149 7.217 -9.897 1.00 95.94 94 ILE A C 1
ATOM 748 O O . ILE A 1 94 ? 2.523 8.375 -9.724 1.00 95.94 94 ILE A O 1
ATOM 752 N N . ARG A 1 95 ? 2.780 6.381 -10.731 1.00 94.44 95 ARG A N 1
ATOM 753 C CA . ARG A 1 95 ? 3.954 6.775 -11.520 1.00 94.44 95 ARG A CA 1
ATOM 754 C C . ARG A 1 95 ? 3.659 7.986 -12.399 1.00 94.44 95 ARG A C 1
ATOM 756 O O . ARG A 1 95 ? 4.447 8.921 -12.373 1.00 94.44 95 ARG A O 1
ATOM 763 N N . ASP A 1 96 ? 2.543 7.990 -13.114 1.00 94.56 96 ASP A N 1
ATOM 764 C CA . ASP A 1 96 ? 2.188 9.069 -14.037 1.00 94.56 96 ASP A CA 1
ATOM 765 C C . ASP A 1 96 ? 1.831 10.368 -13.298 1.00 94.56 96 ASP A C 1
ATOM 767 O O . ASP A 1 96 ? 2.108 11.461 -13.786 1.00 94.56 96 ASP A O 1
ATOM 771 N N . MET A 1 97 ? 1.267 10.262 -12.091 1.00 94.94 97 MET A N 1
ATOM 772 C CA . MET A 1 97 ? 0.873 11.419 -11.285 1.00 94.94 97 MET A CA 1
ATOM 773 C C . MET A 1 97 ? 2.062 12.162 -10.661 1.00 94.94 97 MET A C 1
ATOM 775 O O . MET A 1 97 ? 2.007 13.384 -10.531 1.00 94.94 97 MET A O 1
ATOM 779 N N . ILE A 1 98 ? 3.109 11.448 -10.230 1.00 93.56 98 ILE A N 1
ATOM 780 C CA . ILE A 1 98 ? 4.229 12.050 -9.476 1.00 93.56 98 ILE A CA 1
ATOM 781 C C . ILE A 1 98 ? 5.609 11.799 -10.096 1.00 93.56 98 ILE A C 1
ATOM 783 O O . ILE A 1 98 ? 6.616 12.098 -9.457 1.00 93.56 98 ILE A O 1
ATOM 787 N N . ASP A 1 99 ? 5.663 11.230 -11.305 1.00 92.25 99 ASP A N 1
ATOM 788 C CA . ASP A 1 99 ? 6.893 10.795 -11.984 1.00 92.25 99 ASP A CA 1
ATOM 789 C C . ASP A 1 99 ? 7.782 9.939 -11.059 1.00 92.25 99 ASP A C 1
ATOM 791 O O . ASP A 1 99 ? 8.973 10.194 -10.864 1.00 92.25 99 ASP A O 1
ATOM 795 N N . ALA A 1 100 ? 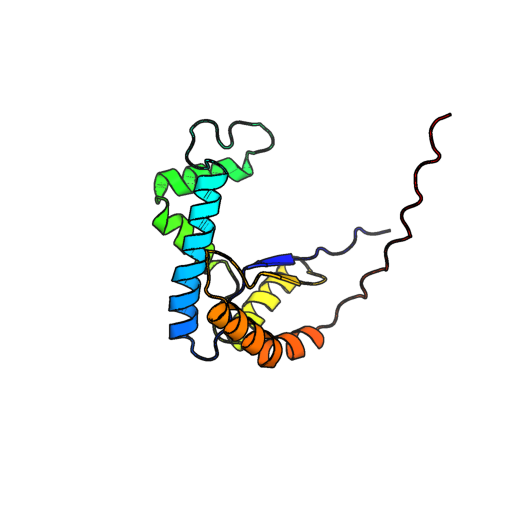7.162 8.944 -10.410 1.00 92.62 100 ALA A N 1
ATOM 796 C CA . ALA A 1 100 ? 7.824 8.115 -9.405 1.00 92.62 100 ALA A CA 1
ATOM 797 C C . ALA A 1 100 ? 8.999 7.334 -10.015 1.00 92.62 100 ALA A C 1
ATOM 799 O O . ALA A 1 100 ? 8.835 6.590 -10.983 1.00 92.62 100 ALA A O 1
ATOM 800 N N . HIS A 1 101 ? 10.172 7.446 -9.392 1.00 91.44 101 HIS A N 1
ATOM 801 C CA . HIS A 1 101 ? 11.389 6.736 -9.797 1.00 91.44 101 HIS A CA 1
ATOM 802 C C . HIS A 1 101 ? 11.390 5.270 -9.336 1.00 91.44 101 HIS A C 1
ATOM 804 O O . HIS A 1 101 ? 12.077 4.416 -9.890 1.00 91.44 101 HIS A O 1
ATOM 810 N N . GLY A 1 102 ? 10.626 4.964 -8.290 1.00 91.94 102 GLY A N 1
ATOM 811 C CA . GLY A 1 102 ? 10.551 3.632 -7.710 1.00 91.94 102 GLY A CA 1
ATOM 812 C C . GLY A 1 102 ? 9.522 3.553 -6.593 1.00 91.94 102 GLY A C 1
ATOM 813 O O . GLY A 1 102 ? 8.976 4.571 -6.156 1.00 91.94 102 GLY A O 1
ATOM 814 N N . PHE A 1 103 ? 9.274 2.331 -6.126 1.00 94.81 103 PHE A N 1
ATOM 815 C CA . PHE A 1 103 ? 8.265 2.040 -5.112 1.00 94.81 103 PHE A CA 1
ATOM 816 C C . PHE A 1 103 ? 8.874 1.342 -3.896 1.00 94.81 103 PHE A C 1
ATOM 818 O O . PHE A 1 103 ? 9.655 0.403 -4.037 1.00 94.81 103 PHE A O 1
ATOM 825 N N . MET A 1 104 ? 8.465 1.771 -2.704 1.00 95.31 104 MET A N 1
ATOM 826 C CA . MET A 1 104 ? 8.766 1.129 -1.425 1.00 95.31 104 MET A CA 1
ATOM 827 C C . MET A 1 104 ? 7.467 0.544 -0.871 1.00 95.31 104 MET A C 1
ATOM 829 O O . MET A 1 104 ? 6.647 1.244 -0.275 1.00 95.31 104 MET A O 1
ATOM 833 N N . LEU A 1 105 ? 7.250 -0.740 -1.140 1.00 96.44 105 LEU A N 1
ATOM 834 C CA . LEU A 1 105 ? 5.972 -1.404 -0.904 1.00 96.44 105 LEU A CA 1
ATOM 835 C C . LEU A 1 105 ? 6.009 -2.238 0.378 1.00 96.44 105 LEU A C 1
ATOM 837 O O . LEU A 1 105 ? 6.881 -3.085 0.557 1.00 96.44 105 LEU A O 1
ATOM 841 N N . ASN A 1 106 ? 5.033 -2.011 1.254 1.00 97.00 106 ASN A N 1
ATOM 842 C CA . ASN A 1 106 ? 4.887 -2.709 2.527 1.00 97.00 106 ASN A CA 1
ATOM 843 C C . ASN A 1 106 ? 3.837 -3.815 2.396 1.00 97.00 106 ASN A C 1
ATOM 845 O O . ASN A 1 106 ? 2.700 -3.533 2.019 1.00 97.00 106 ASN A O 1
ATOM 849 N N . PHE A 1 107 ? 4.212 -5.047 2.747 1.00 97.50 107 PHE A N 1
ATOM 850 C CA . PHE A 1 107 ? 3.351 -6.240 2.670 1.00 97.50 107 PHE A CA 1
ATOM 851 C C . PHE A 1 107 ? 2.884 -6.753 4.039 1.00 97.50 107 PHE A C 1
ATOM 853 O O . PHE A 1 107 ? 1.938 -7.529 4.103 1.00 97.50 107 PHE A O 1
ATOM 860 N N . SER A 1 108 ? 3.550 -6.342 5.123 1.00 97.31 108 SER A N 1
ATOM 861 C CA . SER A 1 108 ? 3.239 -6.761 6.493 1.00 97.31 108 SER A CA 1
ATOM 862 C C . SER A 1 108 ? 2.762 -5.566 7.305 1.00 97.31 108 SER A C 1
ATOM 864 O O . SER A 1 108 ? 3.496 -4.592 7.474 1.00 97.31 108 SER A O 1
ATOM 866 N N . TYR A 1 109 ? 1.513 -5.613 7.755 1.00 96.38 109 TYR A N 1
ATOM 867 C CA . TYR A 1 109 ? 0.852 -4.534 8.485 1.00 96.38 109 TYR A CA 1
ATOM 868 C C . TYR A 1 109 ? -0.412 -5.058 9.171 1.00 96.38 109 TYR A C 1
ATOM 870 O O . TYR A 1 109 ? -0.817 -6.197 8.957 1.00 96.38 109 TYR A O 1
ATOM 878 N N . GLY A 1 110 ? -1.034 -4.251 10.036 1.00 94.19 110 GLY A N 1
ATOM 879 C CA . GLY A 1 110 ? -2.357 -4.559 10.601 1.00 94.19 110 GLY A CA 1
ATOM 880 C C . GLY A 1 110 ? -2.463 -5.862 11.411 1.00 94.19 110 GLY A C 1
ATOM 881 O O . GLY A 1 110 ? -3.574 -6.323 11.647 1.00 94.19 110 GLY A O 1
ATOM 882 N N . GLY A 1 111 ? -1.341 -6.463 11.825 1.00 95.44 111 GLY A N 1
ATOM 883 C CA . GLY A 1 111 ? -1.324 -7.760 12.514 1.00 95.44 111 GLY A CA 1
ATOM 884 C C . GLY A 1 111 ? -1.564 -8.966 11.598 1.00 95.44 111 GLY A C 1
ATOM 885 O O . GLY A 1 111 ? -2.030 -9.999 12.074 1.00 95.44 111 GLY A O 1
ATOM 886 N N . MET A 1 112 ? -1.280 -8.837 10.298 1.00 97.56 112 MET A N 1
ATOM 887 C CA . MET A 1 112 ? -1.413 -9.926 9.329 1.00 97.56 112 MET A CA 1
ATOM 888 C C . MET A 1 112 ? -0.619 -11.182 9.741 1.00 97.56 112 MET A C 1
ATOM 89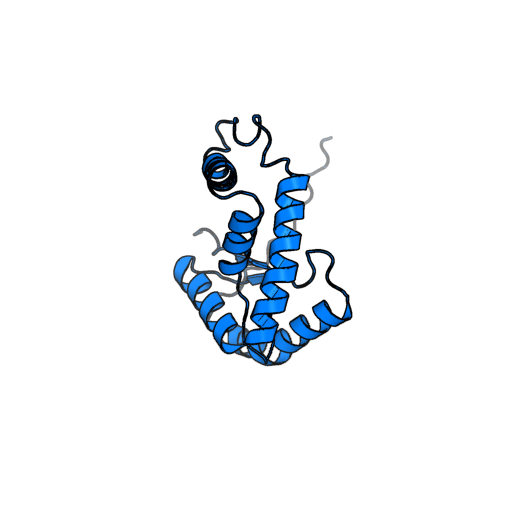0 O O . MET A 1 112 ? 0.556 -11.067 10.105 1.00 97.56 112 MET A O 1
ATOM 894 N N . PRO A 1 113 ? -1.219 -12.383 9.632 1.00 98.00 113 PRO A N 1
ATOM 895 C CA . PRO A 1 113 ? -0.508 -13.651 9.737 1.00 98.00 113 PRO A CA 1
ATOM 896 C C . PRO A 1 113 ? 0.615 -13.777 8.701 1.00 98.00 113 PRO A C 1
ATOM 898 O O . PRO A 1 113 ? 0.509 -13.272 7.583 1.00 98.00 113 PRO A O 1
ATOM 901 N N . TYR A 1 114 ? 1.695 -14.468 9.070 1.00 97.88 114 TYR A N 1
ATOM 902 C CA . TYR A 1 114 ? 2.886 -14.603 8.226 1.00 97.88 114 TYR A CA 1
ATOM 903 C C . TYR A 1 114 ? 2.592 -15.255 6.869 1.00 97.88 114 TYR A C 1
ATOM 905 O O . TYR A 1 114 ? 3.074 -14.784 5.843 1.00 97.88 114 TYR A O 1
ATOM 913 N N . ASP A 1 115 ? 1.791 -16.317 6.858 1.00 98.12 115 ASP A N 1
ATOM 914 C CA . ASP A 1 115 ? 1.367 -17.033 5.654 1.00 98.12 115 ASP A CA 1
ATOM 915 C C . ASP A 1 115 ? 0.590 -16.126 4.691 1.00 98.12 115 ASP A C 1
ATOM 917 O O . ASP A 1 115 ? 0.782 -16.192 3.476 1.00 98.12 115 ASP A O 1
ATOM 921 N N . GLU A 1 116 ? -0.222 -15.217 5.229 1.00 98.19 116 GLU A N 1
ATOM 922 C CA . GLU A 1 116 ? -0.959 -14.242 4.431 1.00 98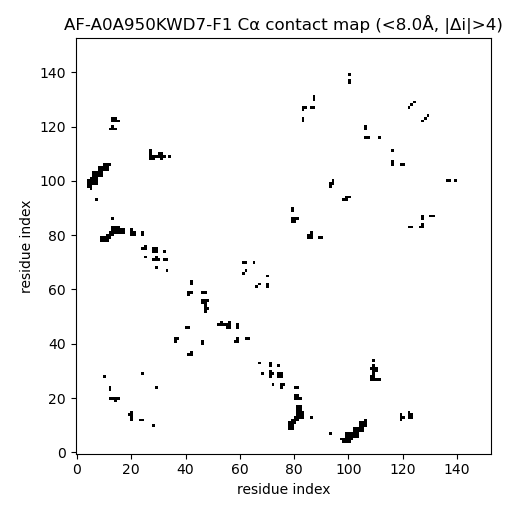.19 116 GLU A CA 1
ATOM 923 C C . GLU A 1 116 ? -0.037 -13.198 3.792 1.00 98.19 116 GLU A C 1
ATOM 925 O O . GLU A 1 116 ? -0.164 -12.889 2.602 1.00 98.19 116 GLU A O 1
ATOM 930 N N . VAL A 1 117 ? 0.917 -12.680 4.570 1.00 98.44 117 VAL A N 1
ATOM 931 C CA . VAL A 1 117 ? 1.957 -11.772 4.069 1.00 98.44 117 VAL A CA 1
ATOM 932 C C . VAL A 1 117 ? 2.755 -12.457 2.963 1.00 98.44 117 VAL A C 1
ATOM 934 O O . VAL A 1 117 ? 2.935 -11.894 1.882 1.00 98.44 117 VAL A O 1
ATOM 937 N N . GLU A 1 118 ? 3.213 -13.684 3.215 1.00 98.44 118 GLU A N 1
ATOM 938 C CA . GLU A 1 118 ? 4.045 -14.440 2.284 1.00 98.44 118 GLU A CA 1
ATOM 939 C C . GLU A 1 118 ? 3.299 -14.738 0.980 1.00 98.44 118 GLU A C 1
ATOM 941 O O . GLU A 1 118 ? 3.860 -14.586 -0.106 1.00 98.44 118 GLU A O 1
ATOM 946 N N . ARG A 1 119 ? 2.018 -15.105 1.063 1.00 98.31 119 ARG A N 1
ATOM 947 C CA 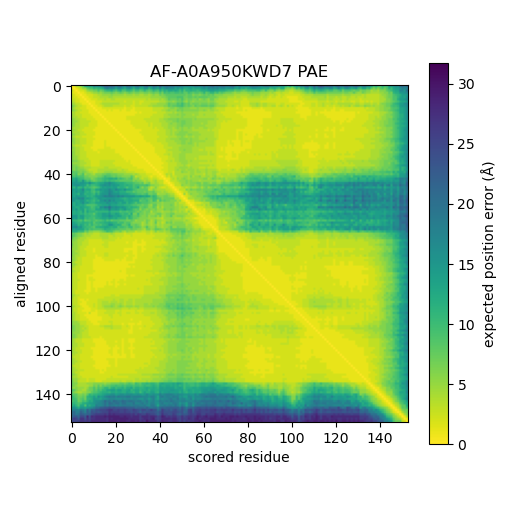. ARG A 1 119 ? 1.163 -15.344 -0.100 1.00 98.31 119 ARG A CA 1
ATOM 948 C C . ARG A 1 119 ? 1.034 -14.100 -0.981 1.00 98.31 119 ARG A C 1
ATOM 950 O O . ARG A 1 119 ? 1.271 -14.192 -2.187 1.00 98.31 119 ARG A O 1
ATOM 957 N N . SER A 1 120 ? 0.675 -12.957 -0.394 1.00 98.56 120 SER A N 1
ATOM 958 C CA . SER A 1 120 ? 0.526 -11.685 -1.120 1.00 98.56 120 SER A CA 1
ATOM 959 C C . SER A 1 120 ? 1.850 -11.256 -1.764 1.00 98.56 120 SER A C 1
ATOM 961 O O . SER A 1 120 ? 1.901 -10.916 -2.950 1.00 98.56 120 SER A O 1
ATOM 963 N N . LEU A 1 121 ? 2.960 -11.383 -1.025 1.00 98.62 121 LEU A N 1
ATOM 964 C CA . LEU A 1 121 ? 4.304 -11.100 -1.528 1.00 98.62 121 LEU A CA 1
ATOM 965 C C . LEU A 1 121 ? 4.696 -12.025 -2.691 1.00 98.62 121 LEU A C 1
ATOM 967 O O . LEU A 1 121 ? 5.195 -11.549 -3.710 1.00 98.62 121 LEU A O 1
ATOM 971 N N . LYS A 1 122 ? 4.452 -13.337 -2.578 1.00 98.62 122 LYS A N 1
ATOM 972 C CA . LYS A 1 122 ? 4.725 -14.312 -3.648 1.00 98.62 122 LYS A CA 1
ATOM 973 C C . LYS A 1 122 ? 3.904 -14.009 -4.900 1.00 98.62 122 LYS A C 1
ATOM 975 O O . LYS A 1 122 ? 4.454 -14.056 -5.999 1.00 98.62 122 LYS A O 1
ATOM 980 N N . CYS A 1 123 ? 2.628 -13.652 -4.743 1.00 98.75 123 CYS A N 1
ATOM 981 C CA . CYS A 1 123 ? 1.769 -13.238 -5.853 1.00 98.75 123 CYS A CA 1
ATOM 982 C C . CYS A 1 123 ? 2.335 -11.995 -6.561 1.00 98.75 123 CYS A C 1
ATOM 984 O O . CYS A 1 123 ? 2.527 -12.001 -7.780 1.00 98.75 123 CYS A O 1
ATOM 986 N N . PHE A 1 124 ? 2.712 -10.967 -5.795 1.00 98.75 124 PHE A N 1
ATOM 987 C CA . PHE A 1 124 ? 3.357 -9.769 -6.329 1.00 98.75 124 PHE A CA 1
ATOM 988 C C . PHE A 1 124 ? 4.662 -10.089 -7.073 1.00 98.75 124 PHE A C 1
ATOM 990 O O . PHE A 1 124 ? 4.854 -9.641 -8.202 1.00 98.75 124 PHE A O 1
ATOM 997 N N . VAL A 1 125 ? 5.555 -10.883 -6.476 1.00 98.56 125 VAL A N 1
ATOM 998 C CA . VAL A 1 125 ? 6.846 -11.250 -7.083 1.00 98.56 125 VAL A CA 1
ATOM 999 C C . VAL A 1 125 ? 6.655 -12.036 -8.380 1.00 98.56 125 VAL A C 1
ATOM 1001 O O . VAL A 1 125 ? 7.410 -11.830 -9.328 1.00 98.56 125 VAL A O 1
ATOM 1004 N N . LYS A 1 126 ? 5.653 -12.917 -8.433 1.00 98.69 126 LYS A N 1
ATOM 1005 C CA . LYS A 1 126 ? 5.360 -13.751 -9.601 1.00 98.69 126 LYS A CA 1
ATOM 1006 C C . LYS A 1 126 ? 4.767 -12.947 -10.761 1.00 98.69 126 LYS A C 1
ATOM 1008 O O . LYS A 1 126 ? 5.169 -13.171 -11.898 1.00 98.69 126 LYS A O 1
ATOM 1013 N N . HIS A 1 127 ? 3.833 -12.033 -10.487 1.00 98.62 127 HIS A N 1
ATOM 1014 C CA . HIS A 1 127 ? 3.017 -11.403 -11.535 1.00 98.62 127 HIS A CA 1
ATOM 1015 C C . HIS A 1 127 ? 3.289 -9.915 -11.754 1.00 98.62 127 HIS A C 1
ATOM 1017 O O . HIS A 1 127 ? 3.260 -9.450 -12.886 1.00 98.62 127 HIS A O 1
ATOM 1023 N N . VAL A 1 128 ? 3.558 -9.161 -10.691 1.00 98.50 128 VAL A N 1
ATOM 1024 C CA . VAL A 1 128 ? 3.609 -7.692 -10.741 1.00 98.50 128 VAL A CA 1
ATOM 1025 C C . VAL A 1 128 ? 5.049 -7.196 -10.887 1.00 98.50 128 VAL A C 1
ATOM 1027 O O . VAL A 1 128 ? 5.346 -6.361 -11.740 1.00 98.50 128 VAL A O 1
ATOM 1030 N N . LEU A 1 129 ? 5.975 -7.735 -10.089 1.00 98.00 129 LEU A N 1
ATOM 1031 C CA . LEU A 1 129 ? 7.378 -7.313 -10.087 1.00 98.00 129 LEU A CA 1
ATOM 1032 C C . LEU A 1 129 ? 8.065 -7.422 -11.465 1.00 98.00 129 LEU A C 1
ATOM 1034 O O . LEU A 1 129 ? 8.794 -6.489 -11.814 1.00 98.00 129 LEU A O 1
ATOM 1038 N N . PRO A 1 130 ? 7.875 -8.495 -12.264 1.00 98.12 130 PRO A N 1
ATOM 1039 C CA . PRO A 1 130 ? 8.502 -8.596 -13.580 1.00 98.12 130 PRO A CA 1
ATOM 1040 C C . PRO A 1 130 ? 8.028 -7.504 -14.540 1.00 98.12 130 PRO A C 1
ATOM 1042 O O . PRO A 1 130 ? 8.833 -7.000 -15.317 1.00 98.12 130 PRO A O 1
ATOM 1045 N N . GLU A 1 131 ? 6.756 -7.109 -14.467 1.00 97.75 131 GLU A N 1
ATOM 1046 C CA . GLU A 1 131 ? 6.188 -6.061 -15.319 1.00 97.75 131 GLU A CA 1
ATOM 1047 C C . GLU A 1 131 ? 6.678 -4.671 -14.908 1.00 97.75 131 GLU A C 1
ATOM 1049 O O . GLU A 1 131 ? 7.126 -3.906 -15.763 1.00 97.75 131 GLU A O 1
ATOM 1054 N N . ILE A 1 132 ? 6.711 -4.367 -13.603 1.00 95.06 132 ILE A N 1
ATOM 1055 C CA . ILE A 1 132 ? 7.265 -3.097 -13.100 1.00 95.06 132 ILE A CA 1
ATOM 1056 C C . ILE A 1 132 ? 8.736 -2.946 -13.506 1.00 95.06 132 ILE A C 1
ATOM 1058 O O . ILE A 1 132 ? 9.162 -1.862 -13.894 1.00 95.06 132 ILE A O 1
ATOM 1062 N N . LYS A 1 133 ? 9.525 -4.030 -13.481 1.00 93.69 133 LYS A N 1
ATOM 1063 C CA . LYS A 1 133 ? 10.936 -4.002 -13.906 1.00 93.69 133 LYS A CA 1
ATOM 1064 C C . LYS A 1 133 ? 11.136 -3.683 -15.392 1.00 93.69 133 LYS A C 1
ATOM 1066 O O . LYS A 1 133 ? 12.244 -3.317 -15.774 1.00 93.69 133 LYS A O 1
ATOM 1071 N N . LYS A 1 134 ? 10.101 -3.804 -16.232 1.00 95.00 134 LYS A N 1
ATOM 1072 C CA . LYS A 1 134 ? 10.151 -3.387 -17.645 1.00 95.00 134 LYS A CA 1
ATOM 1073 C C . LYS A 1 134 ? 9.918 -1.887 -17.818 1.00 95.00 134 LYS A C 1
ATOM 1075 O O . LYS A 1 134 ? 10.144 -1.359 -18.909 1.00 95.00 134 LYS A O 1
ATOM 1080 N N . TRP A 1 135 ? 9.435 -1.190 -16.789 1.00 93.56 135 TRP A N 1
ATOM 1081 C CA . TRP A 1 135 ? 9.152 0.236 -16.884 1.00 93.56 135 TRP A CA 1
ATOM 1082 C C . TRP A 1 135 ? 10.449 1.023 -17.038 1.00 93.56 135 TRP A C 1
ATOM 1084 O O . TRP A 1 135 ? 11.403 0.858 -16.280 1.00 93.56 135 TRP A O 1
ATOM 1094 N N . LYS A 1 136 ? 10.477 1.914 -18.033 1.00 89.00 136 LYS A N 1
ATOM 1095 C CA . LYS A 1 136 ? 11.609 2.818 -18.236 1.00 89.00 136 LYS A CA 1
ATOM 1096 C C . LYS A 1 136 ? 11.659 3.819 -17.083 1.00 89.00 136 LYS A C 1
ATOM 1098 O O . LYS A 1 136 ? 10.762 4.654 -16.948 1.00 89.00 136 LYS A O 1
ATOM 1103 N N . THR A 1 137 ? 12.720 3.735 -16.294 1.00 84.94 137 THR A N 1
ATOM 1104 C CA . THR A 1 137 ? 13.087 4.709 -15.268 1.00 84.94 137 THR A CA 1
ATOM 1105 C C . THR A 1 137 ? 14.535 5.128 -15.478 1.00 84.94 137 THR A C 1
ATOM 1107 O O . THR A 1 137 ? 15.336 4.377 -16.039 1.00 84.94 137 THR A O 1
ATOM 1110 N N . GLU A 1 138 ? 14.865 6.342 -15.051 1.00 84.12 138 GLU A N 1
ATOM 1111 C CA . GLU A 1 138 ? 16.263 6.732 -14.896 1.00 84.12 138 GLU A CA 1
ATOM 1112 C C . GLU A 1 138 ? 16.931 5.805 -13.858 1.00 84.12 138 GLU A C 1
ATOM 1114 O O . GLU A 1 138 ? 16.230 5.204 -13.044 1.00 84.12 138 GLU A O 1
ATOM 1119 N N . PRO A 1 139 ? 18.258 5.620 -13.888 1.00 82.06 139 PRO A N 1
ATOM 1120 C CA . PRO A 1 139 ? 18.958 4.924 -12.815 1.00 82.06 139 PRO A CA 1
ATOM 1121 C C . PRO A 1 139 ? 18.942 5.746 -11.523 1.00 82.06 139 PRO A C 1
ATOM 1123 O O . PRO A 1 139 ? 19.161 6.961 -11.556 1.00 82.06 139 PRO A O 1
ATOM 1126 N N . LEU A 1 140 ? 18.765 5.076 -10.380 1.00 77.31 140 LEU A N 1
ATOM 1127 C CA . LEU A 1 140 ? 18.976 5.706 -9.080 1.00 77.31 140 LEU A CA 1
ATOM 1128 C C . LEU A 1 140 ? 20.469 6.038 -8.942 1.00 77.31 140 LEU A C 1
ATOM 1130 O O . LEU A 1 140 ? 21.292 5.124 -9.020 1.00 77.31 140 LEU A O 1
ATOM 1134 N N . PRO A 1 141 ? 20.847 7.316 -8.764 1.00 75.06 141 PRO A N 1
ATOM 1135 C CA . PRO A 1 141 ? 22.240 7.667 -8.552 1.00 75.06 141 PRO A CA 1
ATOM 1136 C C . PRO A 1 141 ? 22.690 7.107 -7.204 1.00 75.06 141 PRO A C 1
ATOM 1138 O O . PRO A 1 141 ? 22.034 7.333 -6.186 1.00 75.06 141 PRO A O 1
ATOM 1141 N N . GLU A 1 142 ? 23.815 6.402 -7.202 1.00 77.31 142 GLU A N 1
ATOM 1142 C CA . GLU A 1 142 ? 24.439 5.936 -5.970 1.00 77.31 142 GLU A CA 1
ATOM 1143 C C . GLU A 1 142 ? 24.820 7.162 -5.119 1.00 77.31 142 GLU A C 1
ATOM 1145 O O . GLU A 1 142 ? 25.437 8.103 -5.643 1.00 77.31 142 GLU A O 1
ATOM 1150 N N . PRO A 1 143 ? 24.368 7.242 -3.853 1.00 75.69 143 PRO A N 1
ATOM 1151 C CA . PRO A 1 143 ? 24.742 8.351 -2.992 1.00 75.69 143 PRO A CA 1
ATOM 1152 C C . PRO A 1 143 ? 26.252 8.308 -2.751 1.00 75.69 143 PRO A C 1
ATOM 1154 O O . PRO A 1 143 ? 26.834 7.236 -2.621 1.00 75.69 143 PRO A O 1
ATOM 1157 N N . ALA A 1 144 ? 26.883 9.481 -2.688 1.00 80.56 144 ALA A N 1
ATOM 1158 C CA . ALA A 1 144 ? 28.269 9.561 -2.245 1.00 80.56 144 ALA A CA 1
ATOM 1159 C C . ALA A 1 144 ? 28.379 9.034 -0.807 1.00 80.56 144 ALA A C 1
ATOM 1161 O O . ALA A 1 144 ? 27.450 9.218 -0.012 1.00 80.56 144 ALA A O 1
ATOM 1162 N N . ASP A 1 145 ? 29.516 8.424 -0.478 1.00 85.12 145 ASP A N 1
ATOM 1163 C CA . ASP A 1 145 ? 29.801 7.998 0.887 1.00 85.12 145 ASP A CA 1
ATOM 1164 C C . ASP A 1 145 ? 29.621 9.170 1.857 1.00 85.12 145 ASP A C 1
ATOM 1166 O O . ASP A 1 145 ? 30.064 10.295 1.601 1.00 85.12 145 ASP A O 1
ATOM 1170 N N . LEU A 1 146 ? 28.956 8.903 2.984 1.00 83.00 146 LEU A N 1
ATOM 1171 C CA . LEU A 1 146 ? 28.849 9.875 4.063 1.00 83.00 146 LEU A CA 1
ATOM 1172 C C . LEU A 1 146 ? 30.250 10.100 4.633 1.00 83.00 146 LEU A C 1
ATOM 1174 O O . LEU A 1 146 ? 30.778 9.258 5.359 1.00 83.00 146 LEU A O 1
ATOM 1178 N N . THR A 1 147 ? 30.860 1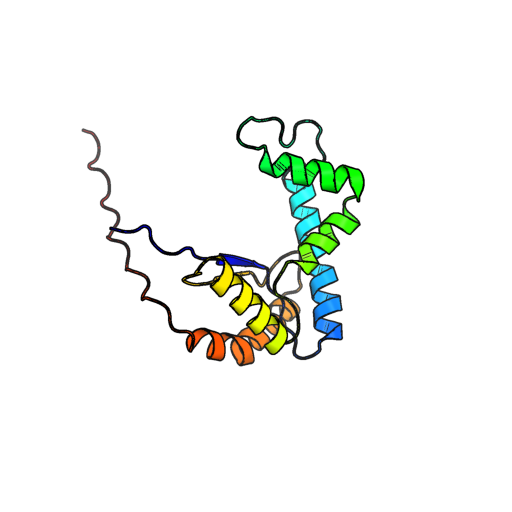1.241 4.325 1.00 80.31 147 THR A N 1
ATOM 1179 C CA . THR A 1 147 ? 32.063 11.678 5.026 1.00 80.31 147 THR A CA 1
ATOM 1180 C C . THR A 1 147 ? 31.691 11.971 6.474 1.00 80.31 147 THR A C 1
ATOM 1182 O O . THR A 1 147 ? 30.859 12.834 6.759 1.00 80.31 147 THR A O 1
ATOM 1185 N N . ALA A 1 148 ? 32.279 11.218 7.406 1.00 77.75 148 ALA A N 1
ATOM 1186 C CA . ALA A 1 148 ? 32.142 11.517 8.823 1.00 77.75 148 ALA A CA 1
ATOM 1187 C C . ALA A 1 148 ? 32.656 12.947 9.074 1.00 77.75 148 ALA A C 1
ATOM 1189 O O . ALA A 1 148 ? 33.700 13.311 8.522 1.00 77.75 148 ALA A O 1
ATOM 1190 N N . PRO A 1 149 ? 31.952 13.770 9.870 1.00 76.50 149 PRO A N 1
ATOM 1191 C CA . PRO A 1 149 ? 32.497 15.058 10.268 1.00 76.50 149 PRO A CA 1
ATOM 1192 C C . PRO A 1 149 ? 33.825 14.826 10.997 1.00 76.50 149 PRO A C 1
ATOM 1194 O O . PRO A 1 149 ? 33.911 13.933 11.845 1.00 76.50 149 PRO A O 1
ATOM 1197 N N . GLU A 1 150 ? 34.859 15.606 10.660 1.00 69.62 150 GLU A N 1
ATOM 1198 C CA . GLU A 1 150 ? 36.083 15.648 11.462 1.00 69.62 150 GLU A CA 1
ATOM 1199 C C . GLU A 1 150 ? 35.683 15.913 12.913 1.00 69.62 150 GLU A C 1
ATOM 1201 O O . GLU A 1 150 ? 34.907 16.831 13.197 1.00 69.62 150 GLU A O 1
ATOM 1206 N N . ALA A 1 151 ? 36.155 15.058 13.822 1.00 64.31 151 ALA A N 1
ATOM 1207 C CA . ALA A 1 151 ? 35.911 15.225 15.243 1.00 64.31 151 ALA A CA 1
ATOM 1208 C C . ALA A 1 151 ? 36.349 16.640 15.638 1.00 64.31 151 ALA A C 1
ATOM 1210 O O . ALA A 1 151 ? 37.511 17.000 15.448 1.00 64.31 151 ALA A O 1
ATOM 1211 N N . ALA A 1 152 ? 35.407 17.445 16.133 1.00 64.25 152 ALA A N 1
ATOM 1212 C CA . ALA A 1 152 ? 35.711 18.772 16.646 1.00 64.25 152 ALA A CA 1
ATOM 1213 C C . ALA A 1 152 ? 36.757 18.626 17.764 1.00 64.25 152 ALA A C 1
ATOM 1215 O O . ALA A 1 152 ? 36.484 17.971 18.773 1.00 64.25 152 ALA A O 1
ATOM 1216 N N . ALA A 1 153 ? 37.956 19.161 17.519 1.00 56.81 153 ALA A N 1
ATOM 1217 C CA . ALA A 1 153 ? 39.063 19.218 18.470 1.00 56.81 153 ALA A CA 1
ATOM 1218 C C . ALA A 1 153 ? 38.832 20.293 19.540 1.00 56.81 153 ALA A C 1
ATOM 1220 O O . ALA A 1 153 ? 38.215 21.334 19.208 1.00 56.81 153 ALA A O 1
#